Protein AF-A0A9D7CS73-F1 (afdb_monomer_lite)

Structure (mmCIF, N/CA/C/O backbone):
data_AF-A0A9D7CS73-F1
#
_entry.id   AF-A0A9D7CS73-F1
#
loop_
_atom_site.group_PDB
_atom_site.id
_atom_site.type_symbol
_atom_site.label_atom_id
_atom_site.label_alt_id
_atom_site.label_comp_id
_atom_site.label_asym_id
_atom_site.label_entity_id
_atom_site.label_seq_id
_atom_site.pdbx_PDB_ins_code
_atom_site.Cartn_x
_atom_site.Cartn_y
_atom_site.Cartn_z
_atom_site.occupancy
_atom_site.B_iso_or_equiv
_atom_site.auth_seq_id
_atom_site.auth_comp_id
_atom_site.auth_asym_id
_atom_site.auth_atom_id
_atom_site.pdbx_PDB_model_num
ATOM 1 N N . MET A 1 1 ? 12.309 -29.988 -1.164 1.00 40.91 1 MET A N 1
ATOM 2 C CA . MET A 1 1 ? 12.335 -29.079 -2.329 1.00 40.91 1 MET A CA 1
ATOM 3 C C . MET A 1 1 ? 11.811 -27.738 -1.862 1.00 40.91 1 MET A C 1
ATOM 5 O O . MET A 1 1 ? 10.656 -27.711 -1.453 1.00 40.91 1 MET A O 1
ATOM 9 N N . PRO A 1 2 ? 12.605 -26.661 -1.812 1.00 45.00 2 PRO A N 1
ATOM 10 C CA . PRO A 1 2 ? 12.035 -25.373 -1.477 1.00 45.00 2 PRO A CA 1
ATOM 11 C C . PRO A 1 2 ? 11.450 -24.783 -2.769 1.00 45.00 2 PRO A C 1
ATOM 13 O O . PRO A 1 2 ? 12.147 -24.633 -3.770 1.00 45.00 2 PRO A O 1
ATOM 16 N N . ILE A 1 3 ? 10.143 -24.525 -2.774 1.00 46.88 3 ILE A N 1
ATOM 17 C CA . ILE A 1 3 ? 9.474 -23.755 -3.829 1.00 46.88 3 ILE A CA 1
ATOM 18 C C . ILE A 1 3 ? 9.868 -22.290 -3.585 1.00 46.88 3 ILE A C 1
ATOM 20 O O . ILE A 1 3 ? 9.100 -21.508 -3.032 1.00 46.88 3 ILE A O 1
ATOM 24 N N . THR A 1 4 ? 11.123 -21.942 -3.874 1.00 57.00 4 THR A N 1
ATOM 25 C CA . THR A 1 4 ? 11.667 -20.593 -3.666 1.00 57.00 4 THR A CA 1
ATOM 26 C C . THR A 1 4 ? 11.596 -19.828 -4.977 1.00 57.00 4 THR A C 1
ATOM 28 O O . THR A 1 4 ? 12.596 -19.621 -5.654 1.00 57.00 4 THR A O 1
ATOM 31 N N . GLY A 1 5 ? 10.382 -19.439 -5.357 1.00 49.56 5 GLY A N 1
ATOM 32 C CA . GLY A 1 5 ? 10.164 -18.364 -6.317 1.00 49.56 5 GLY A CA 1
ATOM 33 C C . GLY A 1 5 ? 9.877 -17.082 -5.544 1.00 49.56 5 GLY A C 1
ATOM 34 O O . GLY A 1 5 ? 8.730 -16.804 -5.200 1.00 49.56 5 GLY A O 1
ATOM 35 N N . ASP A 1 6 ? 10.916 -16.319 -5.207 1.00 57.03 6 ASP A N 1
ATOM 36 C CA . ASP A 1 6 ? 10.768 -14.987 -4.601 1.00 57.03 6 ASP A CA 1
ATOM 37 C C . ASP A 1 6 ? 10.059 -14.001 -5.554 1.00 57.03 6 ASP A C 1
ATOM 39 O O . ASP A 1 6 ? 9.396 -13.059 -5.108 1.00 57.03 6 ASP A O 1
ATOM 43 N N . ASN A 1 7 ? 10.156 -14.260 -6.863 1.00 55.16 7 ASN A N 1
ATOM 44 C CA . ASN A 1 7 ? 9.528 -13.487 -7.927 1.00 55.16 7 ASN A CA 1
ATOM 45 C C . ASN A 1 7 ? 8.376 -14.284 -8.564 1.00 55.16 7 ASN A C 1
ATOM 47 O O . ASN A 1 7 ? 8.507 -15.494 -8.763 1.00 55.16 7 ASN A O 1
ATOM 51 N N . PRO A 1 8 ? 7.233 -13.637 -8.848 1.00 57.69 8 PRO A N 1
ATOM 52 C CA . PRO A 1 8 ? 6.094 -14.301 -9.476 1.00 57.69 8 PRO A CA 1
ATOM 53 C C . PRO A 1 8 ? 6.404 -14.670 -10.936 1.00 57.69 8 PRO A C 1
ATOM 55 O O . PRO A 1 8 ? 6.906 -13.830 -11.658 1.00 57.69 8 PRO A O 1
ATOM 58 N N . GLU A 1 9 ? 6.049 -15.866 -11.415 1.00 58.56 9 GLU A N 1
ATOM 59 C CA . GLU A 1 9 ? 6.258 -16.250 -12.833 1.00 58.56 9 GLU A CA 1
ATOM 60 C C . GLU A 1 9 ? 5.501 -15.328 -13.813 1.00 58.56 9 GLU A C 1
ATOM 62 O O . GLU A 1 9 ? 5.980 -15.038 -14.908 1.00 58.56 9 GLU A O 1
ATOM 67 N N . HIS A 1 10 ? 4.355 -14.791 -13.375 1.00 59.88 10 HIS A N 1
ATOM 68 C CA . HIS A 1 10 ? 3.579 -13.758 -14.060 1.00 59.88 10 HIS A CA 1
ATOM 69 C C . HIS A 1 10 ? 2.984 -12.763 -13.050 1.00 59.88 10 HIS A C 1
ATOM 71 O O . HIS A 1 10 ? 2.624 -13.126 -11.923 1.00 59.88 10 HIS A O 1
ATOM 77 N N . GLY A 1 11 ? 2.833 -11.497 -13.447 1.00 73.50 11 GLY A N 1
ATOM 78 C CA . GLY A 1 11 ? 2.170 -10.495 -12.613 1.00 73.50 11 GLY A CA 1
ATOM 79 C C . GLY A 1 11 ? 3.092 -9.656 -11.737 1.00 73.50 11 GLY A C 1
ATOM 80 O O . GLY A 1 11 ? 4.282 -9.471 -11.988 1.00 73.50 11 GLY A O 1
ATOM 81 N N . THR A 1 12 ? 2.494 -9.102 -10.687 1.00 79.25 12 THR A N 1
ATOM 82 C CA . THR A 1 12 ? 3.176 -8.292 -9.679 1.00 79.25 12 THR A CA 1
ATOM 83 C C . THR A 1 12 ? 2.825 -8.805 -8.293 1.00 79.25 12 THR A C 1
ATOM 85 O O . THR A 1 12 ? 1.648 -8.984 -7.966 1.00 79.25 12 THR A O 1
ATOM 88 N N . ARG A 1 13 ? 3.843 -9.020 -7.463 1.00 85.19 13 ARG A N 1
ATOM 89 C CA . ARG A 1 13 ? 3.710 -9.379 -6.053 1.00 85.19 13 ARG A CA 1
ATOM 90 C C . ARG A 1 13 ? 4.124 -8.193 -5.198 1.00 85.19 13 ARG A C 1
ATOM 92 O O . ARG A 1 13 ? 5.227 -7.686 -5.337 1.00 85.19 13 ARG A O 1
ATOM 99 N N . VAL A 1 14 ? 3.254 -7.780 -4.293 1.00 88.06 14 VAL A N 1
ATOM 100 C CA . VAL A 1 14 ? 3.553 -6.774 -3.273 1.00 88.06 14 VAL A CA 1
ATOM 101 C C . VAL A 1 14 ? 3.616 -7.482 -1.932 1.00 88.06 14 VAL A C 1
ATOM 103 O O . VAL A 1 14 ? 2.691 -8.222 -1.594 1.00 88.06 14 VAL A O 1
ATOM 106 N N . ASP A 1 15 ? 4.699 -7.268 -1.191 1.00 92.06 15 ASP A N 1
ATOM 107 C CA . ASP A 1 15 ? 4.843 -7.693 0.200 1.00 92.06 15 ASP A CA 1
ATOM 108 C C . ASP A 1 15 ? 5.311 -6.495 1.020 1.00 92.06 15 ASP A C 1
ATOM 110 O O . ASP A 1 15 ? 6.434 -6.015 0.866 1.00 92.06 15 ASP A O 1
ATOM 114 N N . LEU A 1 16 ? 4.404 -5.979 1.839 1.00 92.44 16 LEU A N 1
ATOM 115 C CA . LEU A 1 16 ? 4.586 -4.781 2.639 1.00 92.44 16 LEU A CA 1
ATOM 116 C C . LEU A 1 16 ? 4.272 -5.084 4.094 1.00 92.44 16 LEU A C 1
ATOM 118 O O . LEU A 1 16 ? 3.235 -5.672 4.400 1.00 92.44 16 LEU A O 1
ATOM 122 N N . THR A 1 17 ? 5.124 -4.613 4.992 1.00 93.50 17 THR A N 1
ATOM 123 C CA . THR A 1 17 ? 4.921 -4.679 6.438 1.00 93.50 17 THR A CA 1
ATOM 124 C C . THR A 1 17 ? 4.821 -3.269 6.990 1.00 93.50 17 THR A C 1
ATOM 126 O O . THR A 1 17 ? 5.592 -2.389 6.607 1.00 93.50 17 THR A O 1
ATOM 129 N N . ARG A 1 18 ? 3.856 -3.044 7.881 1.00 91.88 18 ARG A N 1
ATOM 130 C CA . ARG A 1 18 ? 3.709 -1.767 8.571 1.00 91.88 18 ARG A CA 1
ATOM 131 C C . ARG A 1 18 ? 4.846 -1.596 9.572 1.00 91.88 18 ARG A C 1
ATOM 133 O O . ARG A 1 18 ? 5.031 -2.445 10.441 1.00 91.88 18 ARG A O 1
ATOM 140 N N . THR A 1 19 ? 5.599 -0.516 9.428 1.00 88.62 19 THR A N 1
ATOM 141 C CA . THR A 1 19 ? 6.737 -0.166 10.288 1.00 88.62 19 THR A CA 1
ATOM 142 C C . THR A 1 19 ? 6.424 0.966 11.251 1.00 88.62 19 THR A C 1
ATOM 144 O O . THR A 1 19 ? 7.109 1.084 12.259 1.00 88.62 19 THR A O 1
ATOM 147 N N . ASP A 1 20 ? 5.403 1.772 10.955 1.00 82.50 20 ASP A N 1
ATOM 148 C CA . ASP A 1 20 ? 4.962 2.869 11.813 1.00 82.50 20 ASP A CA 1
ATOM 149 C C . ASP A 1 20 ? 3.436 2.833 11.981 1.00 82.50 20 ASP A C 1
ATOM 151 O O . ASP A 1 20 ? 2.694 2.778 10.994 1.00 82.50 20 ASP A O 1
ATOM 155 N N . ASP A 1 21 ? 2.974 2.822 13.233 1.00 73.00 21 ASP A N 1
ATOM 156 C CA . ASP A 1 21 ? 1.551 2.840 13.582 1.00 73.00 21 ASP A CA 1
ATOM 157 C C . ASP A 1 21 ? 0.963 4.264 13.614 1.00 73.00 21 ASP A C 1
ATOM 159 O O . ASP A 1 21 ? -0.241 4.413 13.413 1.00 73.00 21 ASP A O 1
ATOM 163 N N . ALA A 1 22 ? 1.782 5.298 13.839 1.00 74.06 22 ALA A N 1
ATOM 164 C CA . ALA A 1 22 ? 1.355 6.694 13.894 1.00 74.06 22 ALA A CA 1
ATOM 165 C C . ALA A 1 22 ? 1.187 7.300 12.491 1.00 74.06 22 ALA A C 1
ATOM 167 O O . ALA A 1 22 ? 0.188 7.969 12.235 1.00 74.06 22 ALA A O 1
ATOM 168 N N . GLU A 1 23 ? 2.118 7.024 11.571 1.00 76.88 23 GLU A N 1
ATOM 169 C CA . GLU A 1 23 ? 2.086 7.541 10.187 1.0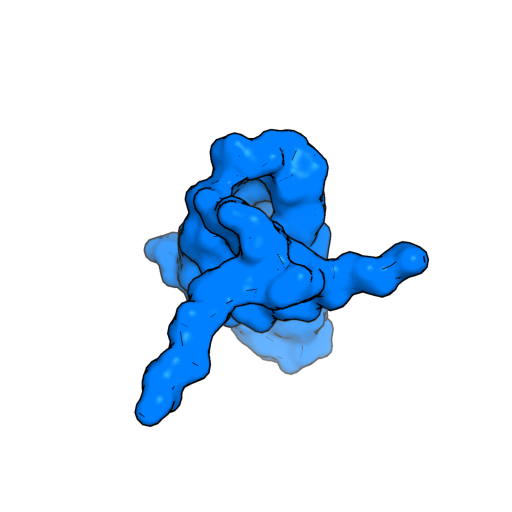0 76.88 23 GLU A CA 1
ATOM 170 C C . GLU A 1 23 ? 1.595 6.518 9.145 1.00 76.88 23 GLU A C 1
ATOM 172 O O . GLU A 1 23 ? 1.661 6.766 7.940 1.00 76.88 23 GLU A O 1
ATOM 177 N N . LEU A 1 24 ? 1.101 5.353 9.595 1.00 87.69 24 LEU A N 1
ATOM 178 C CA . LEU A 1 24 ? 0.693 4.226 8.742 1.00 87.69 24 LEU A CA 1
ATOM 179 C C . LEU A 1 24 ? 1.690 3.984 7.594 1.00 87.69 24 LEU A C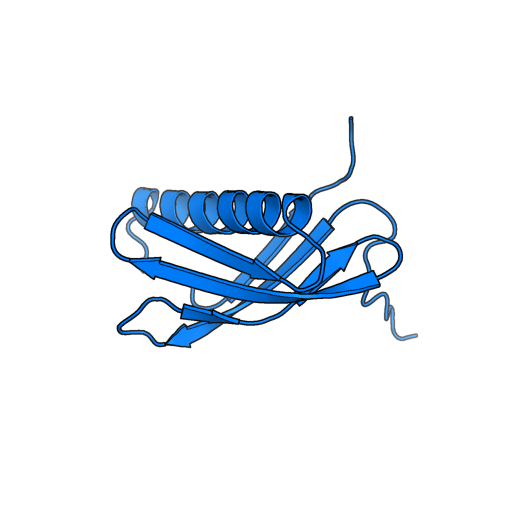 1
ATOM 181 O O . LEU A 1 24 ? 1.324 3.887 6.418 1.00 87.69 24 LEU A O 1
ATOM 185 N N . THR A 1 25 ? 2.967 3.882 7.958 1.00 93.00 25 THR A N 1
ATOM 186 C CA . THR A 1 25 ? 4.059 3.669 7.009 1.00 93.00 25 THR A CA 1
ATOM 187 C C . THR A 1 25 ? 4.274 2.181 6.796 1.00 93.00 25 THR A C 1
ATOM 189 O O . THR A 1 25 ? 4.449 1.413 7.744 1.00 93.00 25 THR A O 1
ATOM 192 N N . TYR A 1 26 ? 4.295 1.772 5.535 1.00 94.06 26 TYR A N 1
ATOM 193 C CA . TYR A 1 26 ? 4.564 0.418 5.087 1.00 94.06 26 TYR A CA 1
ATOM 194 C C . TYR A 1 26 ? 5.887 0.378 4.337 1.00 94.06 26 TYR A C 1
ATOM 196 O O . TYR A 1 26 ? 6.157 1.220 3.483 1.00 94.06 26 TYR A O 1
ATOM 204 N N . THR A 1 27 ? 6.695 -0.640 4.602 1.00 94.38 27 THR A N 1
ATOM 205 C CA . THR A 1 27 ? 7.923 -0.897 3.846 1.00 94.38 27 THR A CA 1
ATOM 206 C C . THR A 1 27 ? 8.004 -2.355 3.433 1.00 94.38 27 THR A C 1
ATOM 208 O O . THR A 1 27 ? 7.415 -3.238 4.061 1.00 94.38 27 THR A O 1
ATOM 211 N N . GLY A 1 28 ? 8.701 -2.616 2.337 1.00 94.12 28 GLY A N 1
ATOM 212 C CA . GLY A 1 28 ? 8.880 -3.960 1.822 1.00 94.12 28 GLY A CA 1
ATOM 213 C C . GLY A 1 28 ? 9.312 -3.935 0.369 1.00 94.12 28 GLY A C 1
ATOM 214 O O . GLY A 1 28 ? 10.169 -3.139 -0.014 1.00 94.12 28 GLY A O 1
ATOM 215 N N . ARG A 1 29 ? 8.729 -4.819 -0.440 1.00 93.31 29 ARG A N 1
ATOM 216 C CA . ARG A 1 29 ? 9.126 -5.008 -1.837 1.00 93.31 29 ARG A CA 1
ATOM 217 C C . ARG A 1 29 ? 7.939 -5.171 -2.771 1.00 93.31 29 ARG A C 1
ATOM 219 O O . ARG A 1 29 ? 6.910 -5.747 -2.412 1.00 93.31 29 ARG A O 1
ATOM 226 N N . ILE A 1 30 ? 8.134 -4.716 -4.001 1.00 90.44 30 ILE A N 1
ATOM 227 C CA . ILE A 1 30 ? 7.292 -5.031 -5.150 1.00 90.44 30 ILE A CA 1
ATOM 228 C C . ILE A 1 30 ? 8.120 -5.836 -6.148 1.00 90.44 30 ILE A C 1
ATOM 230 O O . ILE A 1 30 ? 9.180 -5.400 -6.584 1.00 90.44 30 ILE A O 1
ATOM 234 N N . ALA A 1 31 ? 7.676 -7.046 -6.460 1.00 87.50 31 ALA A N 1
ATOM 235 C CA . ALA A 1 31 ? 8.338 -7.949 -7.387 1.00 87.50 31 ALA A CA 1
ATOM 236 C C . ALA A 1 31 ? 7.517 -8.096 -8.667 1.00 87.50 31 ALA A C 1
ATOM 238 O O . ALA A 1 31 ? 6.310 -8.342 -8.618 1.00 87.50 31 ALA A O 1
ATOM 239 N N . THR A 1 32 ? 8.184 -7.948 -9.802 1.00 83.56 32 THR A N 1
ATOM 240 C CA . THR A 1 32 ? 7.723 -8.384 -11.118 1.00 83.56 32 THR A CA 1
ATOM 241 C C . THR A 1 32 ? 8.315 -9.760 -11.427 1.00 83.56 32 THR A C 1
ATOM 243 O O . THR A 1 32 ? 9.049 -10.322 -10.613 1.00 83.56 32 THR A O 1
ATOM 246 N N . ASN A 1 33 ? 7.994 -10.299 -12.601 1.00 78.12 33 ASN A N 1
ATOM 247 C CA . ASN A 1 33 ? 8.584 -11.527 -13.140 1.00 78.12 33 ASN A CA 1
ATOM 248 C C . ASN A 1 33 ? 10.112 -11.591 -13.013 1.00 78.12 33 ASN A C 1
ATOM 250 O O . ASN A 1 33 ? 10.662 -12.596 -12.566 1.00 78.12 33 ASN A O 1
ATOM 254 N N . ASP A 1 34 ? 10.784 -10.489 -13.322 1.00 75.88 34 ASP A N 1
ATOM 255 C CA . ASP A 1 34 ? 12.229 -10.517 -13.527 1.00 75.88 34 ASP A CA 1
ATOM 256 C C . ASP A 1 34 ? 12.999 -9.857 -12.377 1.00 75.88 34 ASP A C 1
ATOM 258 O O . ASP A 1 34 ? 14.193 -10.104 -12.199 1.00 75.88 34 ASP A O 1
ATOM 262 N N . ARG A 1 35 ? 12.349 -8.968 -11.612 1.00 85.00 35 ARG A N 1
ATOM 263 C CA . ARG A 1 35 ? 13.023 -8.071 -10.662 1.00 85.00 35 ARG A CA 1
ATOM 264 C C . ARG A 1 35 ? 12.176 -7.778 -9.436 1.00 85.00 35 ARG A C 1
ATOM 266 O O . ARG A 1 35 ? 10.951 -7.793 -9.479 1.00 85.00 35 ARG A O 1
ATOM 273 N N . SER A 1 36 ? 12.851 -7.440 -8.346 1.00 88.31 36 SER A N 1
ATOM 274 C CA . SER A 1 36 ? 12.228 -6.908 -7.139 1.00 88.31 36 SER A CA 1
ATOM 275 C C . SER A 1 36 ? 12.780 -5.533 -6.820 1.00 88.31 36 SER A C 1
ATOM 277 O O . SER A 1 36 ? 13.990 -5.329 -6.880 1.00 88.31 36 SER A O 1
ATOM 279 N N . PHE A 1 37 ? 11.887 -4.644 -6.421 1.00 92.19 37 PHE A N 1
ATOM 280 C CA . PHE A 1 37 ? 12.162 -3.250 -6.124 1.00 92.19 37 PHE A CA 1
ATOM 281 C C . PHE A 1 37 ? 11.772 -2.962 -4.681 1.00 92.19 37 PHE A C 1
ATOM 283 O O . PHE A 1 37 ? 10.798 -3.526 -4.163 1.00 92.19 37 PHE A O 1
ATOM 290 N N . SER A 1 38 ? 12.536 -2.094 -4.029 1.00 93.69 38 SER A N 1
ATOM 291 C CA . SER A 1 38 ? 12.203 -1.614 -2.693 1.00 93.69 38 SER A CA 1
ATOM 292 C C . SER A 1 38 ? 10.960 -0.742 -2.782 1.00 93.69 38 SER A C 1
ATOM 294 O O . SER A 1 38 ? 10.797 0.033 -3.724 1.00 93.69 38 SER A O 1
ATOM 296 N N . LEU A 1 39 ? 10.061 -0.878 -1.814 1.00 94.56 39 LEU A N 1
ATOM 297 C CA . LEU A 1 39 ? 8.807 -0.143 -1.793 1.00 94.56 39 LEU A CA 1
ATOM 298 C C . LEU A 1 39 ? 8.569 0.441 -0.404 1.00 94.56 39 LEU A C 1
ATOM 300 O O . LEU A 1 39 ? 8.564 -0.282 0.595 1.00 94.56 39 LEU A O 1
ATOM 304 N N . ARG A 1 40 ? 8.324 1.748 -0.363 1.00 95.25 40 ARG A N 1
ATOM 305 C CA . ARG A 1 40 ? 7.823 2.472 0.804 1.00 95.25 40 ARG A CA 1
ATOM 306 C C . ARG A 1 40 ? 6.466 3.063 0.460 1.00 95.25 40 ARG A C 1
ATOM 308 O O . ARG A 1 40 ? 6.296 3.624 -0.616 1.00 95.25 40 ARG A O 1
ATOM 315 N N . VAL A 1 41 ? 5.497 2.922 1.355 1.00 94.88 41 VAL A N 1
ATOM 316 C CA . VAL A 1 41 ? 4.172 3.519 1.198 1.00 94.88 41 VAL A CA 1
ATOM 317 C C . VAL A 1 41 ? 3.786 4.224 2.485 1.00 94.88 41 VAL A C 1
ATOM 319 O O . VAL A 1 41 ? 3.741 3.588 3.533 1.00 94.88 41 VAL A O 1
ATOM 322 N N . THR A 1 42 ? 3.472 5.509 2.397 1.00 94.69 42 THR A N 1
ATOM 323 C CA . THR A 1 42 ? 3.027 6.324 3.531 1.00 94.69 42 THR A CA 1
ATOM 324 C C . THR A 1 42 ? 1.562 6.685 3.346 1.00 94.69 42 THR A C 1
ATOM 326 O O . THR A 1 42 ? 1.127 7.006 2.233 1.00 94.69 42 THR A O 1
ATOM 329 N N . VAL A 1 43 ? 0.790 6.604 4.430 1.00 92.12 43 VAL A N 1
ATOM 330 C CA . VAL A 1 43 ? -0.655 6.829 4.408 1.00 92.12 43 VAL A CA 1
ATOM 331 C C . VAL A 1 43 ? -1.003 7.934 5.396 1.00 92.12 43 VAL A C 1
ATOM 333 O O . VAL A 1 43 ? -0.962 7.738 6.605 1.00 92.12 43 VAL A O 1
ATOM 336 N N . ALA A 1 44 ? -1.393 9.093 4.871 1.00 88.88 44 ALA A N 1
ATOM 337 C CA . ALA A 1 44 ? -1.790 10.253 5.660 1.00 88.88 44 ALA A CA 1
ATOM 338 C C . ALA A 1 44 ? -3.257 10.598 5.369 1.00 88.88 44 ALA A C 1
ATOM 340 O O . ALA A 1 44 ? -3.583 11.169 4.323 1.00 88.88 44 ALA A O 1
ATOM 341 N N . GLY A 1 45 ? -4.154 10.219 6.283 1.00 84.75 45 GLY A N 1
ATOM 342 C CA . GLY A 1 45 ? -5.600 10.325 6.067 1.00 84.75 45 GLY A CA 1
ATOM 343 C C . GLY A 1 45 ? -6.029 9.529 4.829 1.00 84.75 45 GLY A C 1
ATOM 344 O O . GLY A 1 45 ? -5.790 8.326 4.754 1.00 84.75 45 GLY A O 1
ATOM 345 N N . ASP A 1 46 ? -6.604 10.215 3.838 1.00 83.00 46 ASP A N 1
ATOM 346 C CA . ASP A 1 46 ? -7.014 9.619 2.555 1.00 83.00 46 ASP A CA 1
ATOM 347 C C . ASP A 1 46 ? -5.902 9.595 1.489 1.00 83.00 46 ASP A C 1
ATOM 349 O O . ASP A 1 46 ? -6.092 9.076 0.382 1.00 83.00 46 ASP A O 1
ATOM 353 N N . THR A 1 47 ? -4.731 10.158 1.795 1.00 89.62 47 THR A N 1
ATOM 354 C CA . THR A 1 47 ? -3.613 10.235 0.852 1.00 89.62 47 THR A CA 1
ATOM 355 C C . THR A 1 47 ? -2.703 9.026 1.009 1.00 89.62 47 THR A C 1
ATOM 357 O O . THR A 1 47 ? -2.172 8.772 2.085 1.00 89.62 47 THR A O 1
ATOM 360 N N . VAL A 1 48 ? -2.486 8.303 -0.092 1.00 93.69 48 VAL A N 1
ATOM 361 C CA . VAL A 1 48 ? -1.521 7.199 -0.185 1.00 93.69 48 VAL A CA 1
ATOM 362 C C . VAL A 1 48 ? -0.409 7.621 -1.136 1.00 93.69 48 VAL A C 1
ATOM 364 O O . VAL A 1 48 ? -0.688 7.906 -2.305 1.00 93.69 48 VAL A O 1
ATOM 367 N N . VAL A 1 49 ? 0.826 7.644 -0.638 1.00 94.25 49 VAL A N 1
ATOM 368 C CA . VAL A 1 49 ? 2.043 7.954 -1.401 1.00 94.25 49 VAL A CA 1
ATOM 369 C C . VAL A 1 49 ? 2.906 6.704 -1.448 1.00 94.25 49 VAL A C 1
ATOM 371 O O . VAL A 1 49 ? 3.177 6.124 -0.404 1.00 94.25 49 VAL A O 1
ATOM 374 N N . ALA A 1 50 ? 3.320 6.282 -2.642 1.00 94.50 50 ALA A N 1
ATOM 375 C CA . ALA A 1 50 ? 4.185 5.124 -2.838 1.00 94.50 50 ALA A CA 1
ATOM 376 C C . ALA A 1 50 ? 5.492 5.547 -3.514 1.00 94.50 50 ALA A C 1
ATOM 378 O O . ALA A 1 50 ? 5.475 6.285 -4.496 1.00 94.50 50 ALA A O 1
ATOM 379 N N . GLU A 1 51 ? 6.608 5.044 -3.002 1.00 94.69 51 GLU A N 1
ATOM 380 C CA . GLU A 1 51 ? 7.960 5.333 -3.464 1.00 94.69 51 GLU A CA 1
ATOM 381 C C . GLU A 1 51 ? 8.684 4.016 -3.750 1.00 94.69 51 GLU A C 1
ATOM 383 O O . GLU A 1 51 ? 8.745 3.127 -2.896 1.00 94.69 51 GLU A O 1
ATOM 388 N N . THR A 1 52 ? 9.228 3.878 -4.958 1.00 94.06 52 THR A N 1
ATOM 389 C CA . THR A 1 52 ? 9.981 2.691 -5.373 1.00 94.06 52 THR A CA 1
ATOM 390 C C . THR A 1 52 ? 11.037 3.038 -6.415 1.00 94.06 52 THR A C 1
ATOM 392 O O . THR A 1 52 ? 10.854 3.942 -7.229 1.00 94.06 52 THR A O 1
ATOM 395 N N . ASP A 1 53 ? 12.132 2.283 -6.411 1.00 91.94 53 ASP A N 1
ATOM 396 C CA . ASP A 1 53 ? 13.186 2.305 -7.428 1.00 91.94 53 ASP A CA 1
ATOM 397 C C . ASP A 1 53 ? 12.774 1.609 -8.739 1.00 91.94 53 ASP A C 1
ATOM 399 O O . ASP A 1 53 ? 13.479 1.704 -9.742 1.00 91.94 53 ASP A O 1
ATOM 403 N N . GLY A 1 54 ? 11.606 0.957 -8.766 1.00 87.62 54 GLY A N 1
ATOM 404 C CA . GLY A 1 54 ? 11.032 0.331 -9.960 1.00 87.62 54 GLY A CA 1
ATOM 405 C C . GLY A 1 54 ? 10.363 1.289 -10.952 1.00 87.62 54 GLY A C 1
ATOM 406 O O . GLY A 1 54 ? 9.897 0.848 -12.001 1.00 87.62 54 GLY A O 1
ATOM 407 N N . GLY A 1 55 ? 10.311 2.586 -10.644 1.00 91.25 55 GLY A N 1
ATOM 408 C CA . GLY A 1 55 ? 9.716 3.611 -11.502 1.00 91.25 55 GLY A CA 1
ATOM 409 C C . GLY A 1 55 ? 8.250 3.948 -11.180 1.00 91.25 55 GLY A C 1
ATOM 410 O O . GLY A 1 55 ? 7.613 3.297 -10.344 1.00 91.25 55 GLY A O 1
ATOM 411 N N . PRO A 1 56 ? 7.702 4.992 -11.831 1.00 90.88 56 PRO A N 1
ATOM 412 C CA . PRO A 1 56 ? 6.411 5.588 -11.473 1.00 90.88 56 PRO A CA 1
ATOM 413 C C . PRO A 1 56 ? 5.217 4.647 -11.683 1.00 90.88 56 PRO A C 1
ATOM 415 O O . PRO A 1 56 ? 4.281 4.665 -10.886 1.00 90.88 56 PRO A O 1
ATOM 418 N N . ASP A 1 57 ? 5.263 3.774 -12.688 1.00 89.62 57 ASP A N 1
ATOM 419 C CA . ASP A 1 57 ? 4.174 2.829 -12.964 1.00 89.62 57 ASP A CA 1
ATOM 420 C C . ASP A 1 57 ? 4.018 1.799 -11.836 1.00 89.62 57 ASP A C 1
ATOM 422 O O . ASP A 1 57 ? 2.905 1.475 -11.408 1.00 89.62 57 ASP A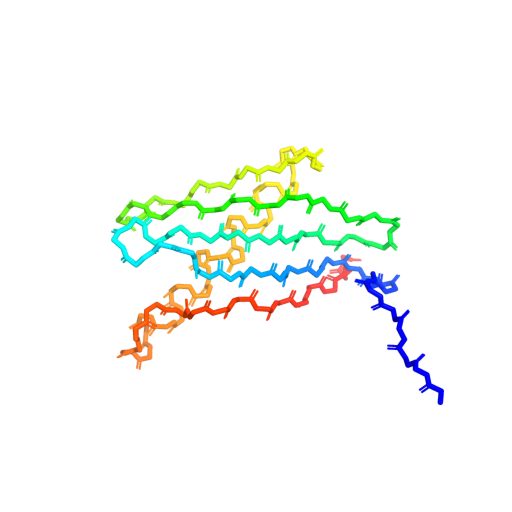 O 1
ATOM 426 N N . LEU A 1 58 ? 5.142 1.304 -11.302 1.00 89.44 58 LEU A N 1
ATOM 427 C CA . LEU A 1 58 ? 5.141 0.401 -10.153 1.00 89.44 58 LEU A CA 1
ATOM 428 C C . LEU A 1 58 ? 4.733 1.123 -8.868 1.00 89.44 58 LEU A C 1
ATOM 430 O O . LEU A 1 58 ? 4.010 0.537 -8.059 1.00 89.44 58 LEU A O 1
ATOM 434 N N . ALA A 1 59 ? 5.130 2.389 -8.706 1.00 92.56 59 ALA A N 1
ATOM 435 C CA . ALA A 1 59 ? 4.686 3.224 -7.595 1.00 92.56 59 ALA A CA 1
ATOM 436 C C . ALA A 1 59 ? 3.156 3.382 -7.595 1.00 92.56 59 ALA A C 1
ATOM 438 O O . ALA A 1 59 ? 2.502 3.099 -6.590 1.00 92.56 59 ALA A O 1
ATOM 439 N N . GLU A 1 60 ? 2.556 3.744 -8.731 1.00 92.50 60 GLU A N 1
ATOM 440 C CA . GLU A 1 60 ? 1.102 3.902 -8.834 1.00 92.50 60 GLU A CA 1
ATOM 441 C C . GLU A 1 60 ? 0.376 2.562 -8.632 1.00 92.50 60 GLU A C 1
ATOM 443 O O . GLU A 1 60 ? -0.618 2.484 -7.903 1.00 92.50 60 GLU A O 1
ATOM 448 N N . ARG A 1 61 ? 0.906 1.457 -9.174 1.00 90.25 61 ARG A N 1
ATOM 449 C CA . ARG A 1 61 ? 0.338 0.119 -8.942 1.00 90.25 61 ARG A CA 1
ATOM 450 C C . ARG A 1 61 ? 0.365 -0.264 -7.460 1.00 90.25 61 ARG A C 1
ATOM 452 O O . ARG A 1 61 ? -0.639 -0.757 -6.939 1.00 90.25 61 ARG A O 1
ATOM 459 N N . ALA A 1 62 ? 1.476 -0.014 -6.769 1.00 91.56 62 ALA A N 1
ATOM 460 C CA . ALA A 1 62 ? 1.600 -0.230 -5.331 1.00 91.56 62 ALA A CA 1
ATOM 461 C C . ALA A 1 62 ? 0.603 0.625 -4.537 1.00 91.56 62 ALA A C 1
ATOM 463 O O . ALA A 1 62 ? -0.102 0.108 -3.666 1.00 91.56 62 ALA A O 1
ATOM 464 N N . ARG A 1 63 ? 0.490 1.912 -4.883 1.00 94.00 63 ARG A N 1
ATOM 465 C CA . ARG A 1 63 ? -0.457 2.854 -4.279 1.00 94.00 63 ARG A CA 1
ATOM 466 C C . ARG A 1 63 ? -1.894 2.347 -4.375 1.00 94.00 63 ARG A C 1
ATOM 468 O O . ARG A 1 63 ? -2.603 2.326 -3.368 1.00 94.00 63 ARG A O 1
ATOM 475 N N . LEU A 1 64 ? -2.323 1.889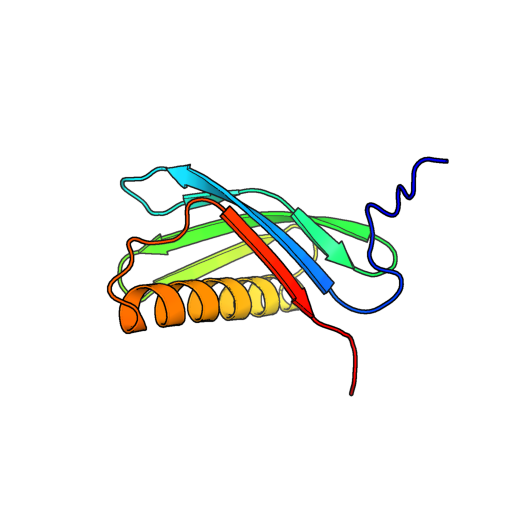 -5.553 1.00 92.62 64 LEU A N 1
ATOM 476 C CA . LEU A 1 64 ? -3.672 1.350 -5.759 1.00 92.62 64 LEU A CA 1
ATOM 477 C C . LEU A 1 64 ? -3.921 0.072 -4.949 1.00 92.62 64 LEU A C 1
ATOM 479 O O . LEU A 1 64 ? -5.004 -0.095 -4.381 1.00 92.62 64 LEU A O 1
ATOM 483 N N . ILE A 1 65 ? -2.925 -0.813 -4.850 1.00 91.00 65 ILE A N 1
ATOM 484 C CA . ILE A 1 65 ? -3.008 -2.039 -4.044 1.00 91.00 65 ILE A CA 1
ATOM 485 C C . ILE A 1 65 ? -3.186 -1.700 -2.560 1.00 91.00 65 ILE A C 1
ATOM 487 O O . ILE A 1 65 ? -4.101 -2.229 -1.922 1.00 91.00 65 ILE A O 1
ATOM 491 N N . VAL A 1 66 ? -2.360 -0.801 -2.016 1.00 91.69 66 VAL A N 1
ATOM 492 C CA . VAL A 1 66 ? -2.436 -0.400 -0.603 1.00 91.69 66 VAL A CA 1
ATOM 493 C C . VAL A 1 66 ? -3.748 0.319 -0.311 1.00 91.69 66 VAL A C 1
ATOM 495 O O . VAL A 1 66 ? -4.448 -0.057 0.628 1.00 91.69 66 VAL A O 1
ATOM 498 N N . ARG A 1 67 ? -4.153 1.270 -1.162 1.00 93.00 67 ARG A N 1
ATOM 499 C CA . ARG A 1 67 ? -5.446 1.960 -1.039 1.00 93.00 67 ARG A CA 1
ATOM 500 C C . ARG A 1 67 ? -6.611 0.975 -1.002 1.00 93.00 67 ARG A C 1
ATOM 502 O O . ARG A 1 67 ? -7.516 1.108 -0.183 1.00 93.00 67 ARG A O 1
ATOM 509 N N . THR A 1 68 ? -6.581 -0.031 -1.873 1.00 92.06 68 THR A N 1
ATOM 510 C CA . THR A 1 68 ? -7.617 -1.065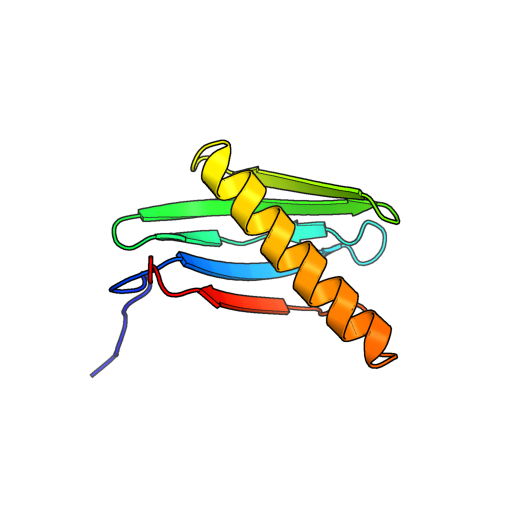 -1.918 1.00 92.06 68 THR A CA 1
ATOM 511 C C . THR A 1 68 ? -7.628 -1.890 -0.635 1.00 92.06 68 THR A C 1
ATOM 513 O O . THR A 1 68 ? -8.700 -2.118 -0.081 1.00 92.06 68 THR A O 1
ATOM 516 N N . ALA A 1 69 ? -6.463 -2.307 -0.129 1.00 91.31 69 ALA A N 1
ATOM 517 C CA . ALA A 1 69 ? -6.362 -3.067 1.116 1.00 91.31 69 ALA A CA 1
ATOM 518 C C . ALA A 1 69 ? -6.906 -2.285 2.324 1.00 91.31 69 ALA A C 1
ATOM 520 O O . ALA A 1 69 ? -7.659 -2.841 3.120 1.00 91.31 69 ALA A O 1
ATOM 521 N N . LEU A 1 70 ? -6.583 -0.992 2.418 1.00 91.00 70 LEU A N 1
ATOM 522 C CA . LEU A 1 70 ? -7.092 -0.103 3.465 1.00 91.00 70 LEU A CA 1
ATOM 523 C C . LEU A 1 70 ? -8.606 0.077 3.373 1.00 91.00 70 LEU A C 1
ATOM 525 O O . LEU A 1 70 ? -9.296 -0.036 4.382 1.00 91.00 70 LEU A O 1
ATOM 529 N N . LYS A 1 71 ? -9.135 0.294 2.162 1.00 91.31 71 LYS A N 1
ATOM 530 C CA . LYS A 1 71 ? -10.579 0.431 1.942 1.00 91.31 71 LYS A CA 1
ATOM 531 C C . LYS A 1 71 ? -11.346 -0.824 2.367 1.00 91.31 71 LYS A C 1
ATOM 533 O O . LYS A 1 71 ? -12.410 -0.694 2.958 1.00 91.31 71 LYS A O 1
ATOM 538 N N . HIS A 1 72 ? -10.817 -2.014 2.076 1.00 90.75 72 HIS A N 1
ATOM 539 C CA . HIS A 1 72 ? -11.439 -3.271 2.508 1.00 90.75 72 HIS A CA 1
ATOM 540 C C . HIS A 1 72 ? -11.422 -3.405 4.032 1.00 90.75 72 HIS A C 1
ATOM 542 O O . HIS A 1 72 ? -12.470 -3.629 4.618 1.00 90.75 72 HIS A O 1
ATOM 548 N N . ALA A 1 73 ? -10.273 -3.176 4.679 1.00 90.38 73 ALA A N 1
ATOM 549 C CA . ALA A 1 73 ? -10.191 -3.220 6.139 1.00 90.38 73 ALA A CA 1
ATOM 550 C C . ALA A 1 73 ? -11.186 -2.249 6.799 1.00 90.38 73 ALA A C 1
ATOM 552 O O . ALA A 1 73 ? -11.911 -2.639 7.708 1.00 90.38 73 ALA A O 1
ATOM 553 N N . ALA A 1 74 ? -11.288 -1.018 6.285 1.00 90.56 74 ALA A N 1
ATOM 554 C CA . ALA A 1 74 ? -12.249 -0.034 6.772 1.00 90.56 74 ALA A CA 1
ATOM 555 C C . ALA A 1 74 ? -13.711 -0.474 6.564 1.00 90.56 74 ALA A C 1
ATOM 557 O O . ALA A 1 74 ? -14.528 -0.300 7.464 1.00 90.56 74 ALA A O 1
ATOM 558 N N . ALA A 1 75 ? -14.040 -1.061 5.406 1.00 92.12 75 ALA A N 1
ATOM 559 C CA . ALA A 1 75 ? -15.379 -1.586 5.126 1.00 92.12 75 ALA A CA 1
ATOM 560 C C . ALA A 1 75 ? -15.761 -2.750 6.057 1.00 92.12 75 ALA A C 1
ATOM 562 O O . ALA A 1 75 ? -16.924 -2.872 6.433 1.00 92.12 75 ALA A O 1
ATOM 563 N N . ASP A 1 76 ? -14.775 -3.547 6.471 1.00 92.25 76 ASP A N 1
ATOM 564 C CA . ASP A 1 76 ? -14.947 -4.675 7.388 1.00 92.25 76 ASP A CA 1
ATOM 565 C C . ASP A 1 76 ? -14.889 -4.255 8.875 1.00 92.25 76 ASP A C 1
ATOM 567 O O . ASP A 1 76 ? -14.964 -5.104 9.764 1.00 92.25 76 ASP A O 1
ATOM 571 N N . GLY A 1 77 ? -14.730 -2.958 9.178 1.00 92.25 77 GLY A N 1
ATOM 572 C CA . GLY A 1 77 ? -14.571 -2.455 10.550 1.00 92.25 77 GLY A CA 1
ATOM 573 C C . GLY A 1 77 ? -13.274 -2.914 11.229 1.00 92.25 77 GLY A C 1
ATOM 574 O O . GLY A 1 77 ? -13.169 -2.905 12.456 1.00 92.25 77 GLY A O 1
ATOM 575 N N . LEU A 1 78 ? -12.288 -3.339 10.439 1.00 91.00 78 LEU A N 1
ATOM 576 C CA . LEU A 1 78 ? -11.000 -3.831 10.901 1.00 91.00 78 LEU A CA 1
ATOM 577 C C . LEU A 1 78 ? -9.975 -2.691 10.975 1.00 91.00 78 LEU A C 1
ATOM 579 O O . LEU A 1 78 ? -10.010 -1.757 10.168 1.00 91.00 78 LEU A O 1
ATOM 583 N N . PRO A 1 79 ? -9.007 -2.766 11.907 1.00 89.56 79 PRO A N 1
ATOM 584 C CA . PRO A 1 79 ? -7.886 -1.840 11.899 1.00 89.56 79 PRO A CA 1
ATOM 585 C C . PRO A 1 79 ? -7.094 -1.977 10.588 1.00 89.56 79 PRO A C 1
ATOM 587 O O . PRO A 1 79 ? -7.106 -3.048 9.967 1.00 89.56 79 PRO A O 1
ATOM 590 N N . PRO A 1 80 ? -6.336 -0.938 10.185 1.00 89.69 80 PRO A N 1
ATOM 591 C CA . PRO A 1 80 ? -5.429 -1.041 9.052 1.00 89.69 80 PRO A CA 1
ATOM 592 C C . PRO A 1 80 ? -4.550 -2.298 9.173 1.00 89.69 80 PRO A C 1
ATOM 594 O O . PRO A 1 80 ? -4.102 -2.632 10.280 1.00 89.69 80 PRO A O 1
ATOM 597 N N . PRO A 1 81 ? -4.297 -3.023 8.073 1.00 91.00 81 PRO A N 1
ATOM 598 C CA . PRO A 1 81 ? -3.554 -4.273 8.117 1.00 91.00 81 PRO A CA 1
ATOM 599 C C . PRO A 1 81 ? -2.109 -4.035 8.564 1.00 91.00 81 PRO A C 1
ATOM 601 O O . PRO A 1 81 ? -1.494 -3.027 8.229 1.00 91.00 81 PRO A O 1
ATOM 604 N N . ARG A 1 82 ? -1.535 -4.981 9.313 1.00 92.19 82 ARG A N 1
ATOM 605 C CA . ARG A 1 82 ? -0.104 -4.946 9.679 1.00 92.19 82 ARG A CA 1
ATOM 606 C C . ARG A 1 82 ? 0.808 -5.436 8.557 1.00 92.19 82 ARG A C 1
ATOM 608 O O . ARG A 1 82 ? 1.978 -5.075 8.514 1.00 92.19 82 ARG A O 1
ATOM 615 N N . ARG A 1 83 ? 0.276 -6.257 7.652 1.00 92.12 83 ARG A N 1
ATOM 616 C CA . ARG A 1 83 ? 0.985 -6.771 6.482 1.00 92.12 83 ARG A CA 1
ATOM 617 C C . ARG A 1 83 ? 0.043 -6.801 5.288 1.00 92.12 83 ARG A C 1
ATOM 619 O O . ARG A 1 83 ? -1.092 -7.257 5.409 1.00 92.12 83 ARG A O 1
ATOM 626 N N . ILE A 1 84 ? 0.519 -6.330 4.144 1.00 90.62 84 ILE A N 1
ATOM 627 C CA . ILE A 1 84 ? -0.194 -6.362 2.871 1.00 90.62 84 ILE A CA 1
ATOM 628 C C . ILE A 1 84 ? 0.613 -7.249 1.934 1.00 90.62 84 ILE A C 1
ATOM 630 O O . ILE A 1 84 ? 1.645 -6.840 1.409 1.00 90.62 84 ILE A O 1
ATOM 634 N N . GLN A 1 85 ? 0.120 -8.467 1.725 1.00 90.25 85 GLN A N 1
ATOM 635 C CA . GLN A 1 85 ? 0.646 -9.380 0.721 1.00 90.25 85 GLN A CA 1
ATOM 636 C C . GLN A 1 85 ? -0.413 -9.573 -0.362 1.00 90.25 85 GLN A C 1
ATOM 638 O O . GLN A 1 85 ? -1.492 -10.108 -0.101 1.00 90.25 85 GLN A O 1
ATOM 643 N N . ARG A 1 86 ? -0.132 -9.105 -1.579 1.00 84.31 86 ARG A N 1
ATOM 644 C CA . ARG A 1 86 ? -1.060 -9.211 -2.712 1.00 84.31 86 ARG A CA 1
ATOM 645 C C . ARG A 1 86 ? -0.330 -9.664 -3.963 1.00 84.31 86 ARG A C 1
ATOM 647 O O . ARG A 1 86 ? 0.750 -9.172 -4.275 1.00 84.31 86 ARG A O 1
ATOM 654 N N . TRP A 1 87 ? -0.961 -10.583 -4.683 1.00 78.62 87 TRP A N 1
ATOM 655 C CA . TRP A 1 87 ? -0.546 -11.005 -6.011 1.00 78.62 87 TRP A CA 1
ATOM 656 C C . TRP A 1 87 ? -1.580 -10.511 -7.014 1.00 78.62 87 TRP A C 1
ATOM 658 O O . TRP A 1 87 ? -2.784 -10.651 -6.788 1.00 78.62 87 TRP A O 1
ATOM 668 N N . ARG A 1 88 ? -1.114 -9.881 -8.088 1.00 69.56 88 ARG A N 1
ATOM 669 C CA . ARG A 1 88 ? -1.960 -9.442 -9.190 1.00 69.56 88 ARG A CA 1
ATOM 670 C C . ARG A 1 88 ? -1.394 -10.023 -10.470 1.00 69.56 88 ARG A C 1
ATOM 672 O O . ARG A 1 88 ? -0.304 -9.622 -10.871 1.00 69.56 88 ARG A O 1
ATOM 679 N N . ASP A 1 89 ? -2.129 -10.950 -11.065 1.00 64.69 89 ASP A N 1
ATOM 680 C CA . ASP A 1 89 ? -1.770 -11.543 -12.348 1.00 64.69 89 ASP A CA 1
ATOM 681 C C . ASP A 1 89 ? -1.721 -10.457 -13.440 1.00 64.69 89 ASP A C 1
ATOM 683 O O . ASP A 1 89 ? -2.465 -9.470 -13.384 1.00 64.69 89 ASP A O 1
ATOM 687 N N . SER A 1 90 ? -0.820 -10.617 -14.405 1.00 56.84 90 SER A N 1
ATOM 688 C CA . SER A 1 90 ? -0.772 -9.798 -15.619 1.00 56.84 90 SER A CA 1
ATOM 689 C C . SER A 1 90 ? -1.717 -10.416 -16.645 1.00 56.84 90 SER A C 1
ATOM 691 O O . SER A 1 90 ? -1.275 -10.884 -17.687 1.00 56.84 90 SER A O 1
ATOM 693 N N . ARG A 1 91 ? -3.013 -10.488 -16.337 1.00 46.75 91 ARG A N 1
ATOM 694 C CA . ARG A 1 91 ? -4.017 -10.761 -17.366 1.00 46.75 91 ARG A CA 1
ATOM 695 C C . ARG A 1 91 ? -4.544 -9.423 -17.862 1.00 46.75 91 ARG A C 1
ATOM 697 O O . ARG A 1 91 ? -5.389 -8.824 -17.200 1.00 46.75 91 ARG A O 1
ATOM 704 N N . ASP A 1 92 ? -3.971 -8.976 -18.972 1.00 43.66 92 ASP A N 1
ATOM 705 C CA . ASP A 1 92 ? -4.631 -8.110 -19.950 1.00 43.66 92 ASP A CA 1
ATOM 706 C C . ASP A 1 92 ? -4.941 -8.984 -21.174 1.00 43.66 92 ASP A C 1
ATOM 708 O O . ASP A 1 92 ? -4.029 -9.754 -21.570 1.00 43.66 92 ASP A O 1
#

Foldseek 3Di:
DDPPPPADCFFKKDKWFQPDPVFRKIWDWIHGNPDIWTWIWTDDPLDIFIDIPVDDVSRVVVSVQQSVQQVVCVVVVHDRDRIRIDTDGPDD

Radius of gyration: 13.25 Å; chains: 1; bo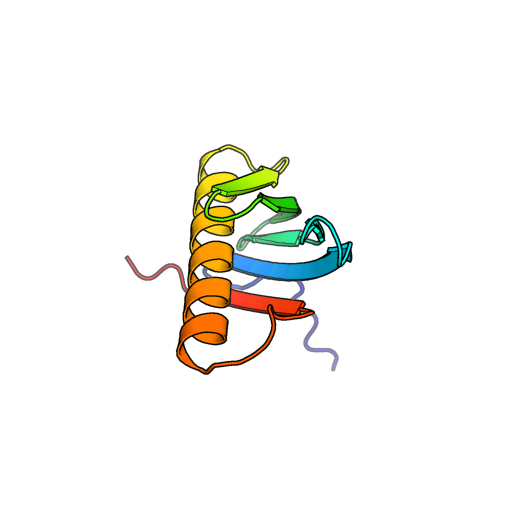unding box: 29×39×34 Å

Secondary structure (DSSP, 8-state):
-----SS-SSSEEEEEEEEETTTTEEEEEEE-SS-EEEEEEEEETTEEEEEETT-HHHHHHHHHHHHHHHHHHHHTTPPPPSEEEEEE----

Sequence (92 aa):
MPITGDNPEHGTRVDLTRTDDAELTYTGRIATNDRSFSLRVTVAGDTVVAETDGGPDLAERARLIVRTALKHAAADGLPPPRRIQRWRDSRD

pLDDT: mean 83.63, std 14.35, range [40.91, 95.25]